Protein AF-A0A949X4D9-F1 (afdb_monomer_lite)

Foldseek 3Di:
DPDPVVVVVVVVVVVVVVVVPPPPPDDLVRLLVVLVVLQVVLVVCVVVVVLVSSLVSLVSSCVSDVPPVVSLVSNLVSCVSVVVNVVSVVSPD

Sequence (93 aa):
MLSRKVVGVGIILAAAVLFLALDQSSSPADKSVEAARLNNIGAGYMNQQLFEKALTKFEAAAALDPKLSMAPVNQGIALLNLGRVDVAKSILV

Structure (mmCIF, N/CA/C/O backbone):
data_AF-A0A949X4D9-F1
#
_entry.id   AF-A0A949X4D9-F1
#
loop_
_atom_site.group_PDB
_atom_site.id
_atom_site.type_symbol
_atom_site.label_atom_id
_atom_site.label_alt_id
_atom_site.label_comp_id
_atom_site.label_asym_id
_atom_site.label_entity_id
_atom_site.label_seq_id
_atom_site.pdbx_PDB_ins_code
_atom_site.Cartn_x
_atom_site.Cartn_y
_atom_site.Cartn_z
_atom_site.occupancy
_atom_site.B_iso_or_equiv
_atom_site.auth_seq_id
_atom_site.auth_comp_id
_atom_site.auth_asym_id
_atom_site.auth_atom_id
_atom_site.pdbx_PDB_model_num
ATOM 1 N N . MET A 1 1 ? 20.332 10.483 -61.124 1.00 47.50 1 MET A N 1
ATOM 2 C CA . MET A 1 1 ? 21.223 11.082 -60.102 1.00 47.50 1 MET A CA 1
ATOM 3 C C . MET A 1 1 ? 20.368 11.588 -58.948 1.00 47.50 1 MET A C 1
ATOM 5 O O . MET A 1 1 ? 19.793 12.663 -59.051 1.00 47.50 1 MET A O 1
ATOM 9 N N . LEU A 1 2 ? 20.203 10.792 -57.888 1.00 46.09 2 LEU A N 1
ATOM 10 C CA . LEU A 1 2 ? 19.444 11.210 -56.707 1.00 46.09 2 LEU A CA 1
ATOM 11 C C . LEU A 1 2 ? 20.279 12.241 -55.925 1.00 46.09 2 LEU A C 1
ATOM 13 O O . LEU A 1 2 ? 21.437 11.988 -55.598 1.00 46.09 2 LEU A O 1
ATOM 17 N N . SER A 1 3 ? 19.718 13.429 -55.691 1.00 48.56 3 SER A N 1
ATOM 18 C CA . SER A 1 3 ? 20.388 14.539 -55.004 1.00 48.56 3 SER A CA 1
ATOM 19 C C . SER A 1 3 ? 20.799 14.133 -53.584 1.00 48.56 3 SER A C 1
ATOM 21 O O . SER A 1 3 ? 19.972 13.647 -52.812 1.00 48.56 3 SER A O 1
ATOM 23 N N . ARG A 1 4 ? 22.063 14.393 -53.215 1.00 53.84 4 ARG A N 1
ATOM 24 C CA . ARG A 1 4 ? 22.643 14.154 -51.874 1.00 53.84 4 ARG A CA 1
ATOM 25 C C . ARG A 1 4 ? 21.777 14.689 -50.720 1.00 53.84 4 ARG A C 1
ATOM 27 O O . ARG A 1 4 ? 21.852 14.167 -49.613 1.00 53.84 4 ARG A O 1
ATOM 34 N N . LYS A 1 5 ? 20.922 15.688 -50.981 1.00 46.50 5 LYS A N 1
ATOM 35 C CA . LYS A 1 5 ? 19.984 16.255 -49.999 1.00 46.50 5 LYS A CA 1
ATOM 36 C C . LYS A 1 5 ? 18.835 15.300 -49.637 1.00 46.50 5 LYS A C 1
ATOM 38 O O . LYS A 1 5 ? 18.435 15.264 -48.482 1.00 46.50 5 LYS A O 1
ATOM 43 N N . VAL A 1 6 ? 18.343 14.492 -50.582 1.00 50.78 6 VAL A N 1
ATOM 44 C CA . VAL A 1 6 ? 17.238 13.532 -50.359 1.00 50.78 6 VAL A CA 1
ATOM 45 C C . VAL A 1 6 ? 17.709 12.333 -49.533 1.00 50.78 6 VAL A C 1
ATOM 47 O O . VAL A 1 6 ? 16.996 11.865 -48.650 1.00 50.78 6 VAL A O 1
ATOM 50 N N . VAL A 1 7 ? 18.951 11.895 -49.758 1.00 54.06 7 VAL A N 1
ATOM 51 C CA . VAL A 1 7 ? 19.596 10.832 -48.971 1.00 54.06 7 VAL A CA 1
ATOM 52 C C . VAL A 1 7 ? 19.793 11.274 -47.513 1.00 54.06 7 VAL A C 1
ATOM 54 O O . VAL A 1 7 ? 19.525 10.499 -46.603 1.00 54.06 7 VAL A O 1
ATOM 57 N N . GLY A 1 8 ? 20.172 12.538 -47.278 1.00 49.19 8 GLY A N 1
ATOM 58 C CA . GLY A 1 8 ? 20.338 13.087 -45.926 1.00 49.19 8 GLY A CA 1
ATOM 59 C C . GLY A 1 8 ? 19.038 13.157 -45.114 1.00 49.19 8 GLY A C 1
ATOM 60 O O . GLY A 1 8 ? 19.022 12.756 -43.955 1.00 49.19 8 GLY A O 1
ATOM 61 N N . VAL A 1 9 ? 17.931 13.601 -45.723 1.00 54.75 9 VAL A N 1
ATOM 62 C CA . VAL A 1 9 ? 16.614 13.676 -45.053 1.00 54.75 9 VAL A CA 1
ATOM 63 C C . VAL A 1 9 ? 16.050 12.278 -44.761 1.00 54.75 9 VAL A C 1
ATOM 65 O O . VAL A 1 9 ? 15.498 12.054 -43.686 1.00 54.75 9 VAL A O 1
ATOM 68 N N . GLY A 1 10 ? 16.241 11.317 -45.674 1.00 52.59 10 GLY A N 1
ATOM 69 C CA . GLY A 1 10 ? 15.810 9.928 -45.476 1.00 52.59 10 GLY A CA 1
ATOM 70 C C . GLY A 1 10 ? 16.536 9.216 -44.328 1.00 52.59 10 GLY A C 1
ATOM 71 O O . GLY A 1 10 ? 15.907 8.482 -43.570 1.00 52.59 10 GLY A O 1
ATOM 72 N N . ILE A 1 11 ? 17.836 9.478 -44.147 1.00 57.03 11 ILE A N 1
ATOM 73 C CA . ILE A 1 11 ? 18.634 8.910 -43.046 1.00 57.03 11 ILE A CA 1
ATOM 74 C C . ILE A 1 11 ? 18.210 9.496 -41.689 1.00 57.03 11 ILE A C 1
ATOM 76 O O . ILE A 1 11 ? 18.115 8.761 -40.709 1.00 57.03 11 ILE A O 1
ATOM 80 N N . ILE A 1 12 ? 17.903 10.796 -41.629 1.00 56.50 12 ILE A N 1
ATOM 81 C CA . ILE A 1 12 ? 17.451 11.457 -40.393 1.00 56.50 12 ILE A CA 1
ATOM 82 C C . ILE A 1 12 ? 16.072 10.933 -39.959 1.00 56.50 12 ILE A C 1
ATOM 84 O O . ILE A 1 12 ? 15.863 10.662 -38.779 1.00 56.50 12 ILE A O 1
ATOM 88 N N . LEU A 1 13 ? 15.149 10.728 -40.905 1.00 55.88 13 LEU A N 1
ATOM 89 C CA . LEU A 1 13 ? 13.831 10.151 -40.616 1.00 55.88 13 LEU A CA 1
ATOM 90 C C . LEU A 1 13 ? 13.927 8.691 -40.148 1.00 55.88 13 LEU A C 1
ATOM 92 O O . LEU A 1 13 ? 13.251 8.313 -39.195 1.00 55.88 13 LEU A O 1
ATOM 96 N N . ALA A 1 14 ? 14.803 7.886 -40.756 1.00 55.06 14 ALA A N 1
ATOM 97 C CA . ALA A 1 14 ? 15.036 6.506 -40.329 1.00 55.06 14 ALA A CA 1
ATOM 98 C C . ALA A 1 14 ? 15.652 6.424 -38.919 1.00 55.06 14 ALA A C 1
ATOM 100 O O . ALA A 1 14 ? 15.248 5.580 -38.122 1.00 55.06 14 ALA A O 1
ATOM 101 N N . ALA A 1 15 ? 16.574 7.330 -38.578 1.00 54.84 15 ALA A N 1
ATOM 102 C CA . ALA A 1 15 ? 17.154 7.413 -37.238 1.00 54.84 15 ALA A CA 1
ATOM 103 C C . ALA A 1 15 ? 16.127 7.855 -36.178 1.00 54.84 15 ALA A C 1
ATOM 105 O O . ALA A 1 15 ? 16.124 7.319 -35.072 1.00 54.84 15 ALA A O 1
ATOM 106 N N . ALA A 1 16 ? 15.218 8.776 -36.513 1.00 54.34 16 ALA A N 1
ATOM 107 C CA . ALA A 1 16 ? 14.147 9.206 -35.611 1.00 54.34 16 ALA A CA 1
ATOM 108 C C . ALA A 1 16 ? 13.140 8.078 -35.312 1.00 54.34 16 ALA A C 1
ATOM 110 O O . ALA A 1 16 ? 12.705 7.926 -34.174 1.00 54.34 16 ALA A O 1
ATOM 111 N N . VAL A 1 17 ? 12.821 7.242 -36.306 1.00 55.06 17 VAL A N 1
ATOM 112 C CA . VAL A 1 17 ? 11.972 6.051 -36.122 1.00 55.06 17 VAL A CA 1
ATOM 113 C C . VAL A 1 17 ? 12.701 4.955 -35.333 1.00 55.06 17 VAL A C 1
ATOM 115 O O . VAL A 1 17 ? 12.083 4.285 -34.512 1.00 55.06 17 VAL A O 1
ATOM 118 N N . LEU A 1 18 ? 14.019 4.810 -35.507 1.00 53.09 18 LEU A N 1
ATOM 119 C CA . LEU A 1 18 ? 14.831 3.851 -34.750 1.00 53.09 18 LEU A CA 1
ATOM 120 C C . LEU A 1 18 ? 14.976 4.237 -33.265 1.00 53.09 18 LEU A C 1
ATOM 122 O O . LEU A 1 18 ? 14.995 3.358 -32.410 1.00 53.09 18 LEU A O 1
ATOM 126 N N . PHE A 1 19 ? 14.998 5.536 -32.942 1.00 55.50 19 PHE A N 1
ATOM 127 C CA . PHE A 1 19 ? 14.931 6.025 -31.556 1.00 55.50 19 PHE A CA 1
ATOM 128 C C . PHE A 1 19 ? 13.549 5.830 -30.913 1.00 55.50 19 PHE A C 1
ATOM 130 O O . PHE A 1 19 ? 13.468 5.623 -29.706 1.00 55.50 19 PHE A O 1
ATOM 137 N N . LEU A 1 20 ? 12.471 5.855 -31.705 1.00 56.16 20 LEU A N 1
ATOM 138 C CA . LEU A 1 20 ? 11.105 5.560 -31.245 1.00 56.16 20 LEU A CA 1
ATOM 139 C C . LEU A 1 20 ? 10.838 4.055 -31.064 1.00 56.16 20 LEU A C 1
ATOM 141 O O . LEU A 1 20 ? 9.858 3.689 -30.423 1.00 56.16 20 LEU A O 1
ATOM 145 N N . ALA A 1 21 ? 11.699 3.197 -31.618 1.00 53.88 21 ALA A N 1
ATOM 146 C CA . ALA A 1 21 ? 11.598 1.740 -31.551 1.00 53.88 21 ALA A CA 1
ATOM 147 C C . ALA A 1 21 ? 12.505 1.103 -30.481 1.00 53.88 21 ALA A C 1
ATOM 149 O O . ALA A 1 21 ? 12.527 -0.123 -30.359 1.00 53.88 21 ALA A O 1
ATOM 150 N N . LEU A 1 22 ? 13.245 1.904 -29.699 1.00 55.62 22 LEU A N 1
ATOM 151 C CA . LEU A 1 22 ? 13.833 1.426 -28.449 1.00 55.62 22 LEU A CA 1
ATOM 152 C C . LEU A 1 22 ? 12.685 1.199 -27.473 1.00 55.62 22 LEU A C 1
ATOM 154 O O . LEU A 1 22 ? 12.231 2.114 -26.790 1.00 55.62 22 LEU A O 1
ATOM 158 N N . ASP A 1 23 ? 12.184 -0.026 -27.509 1.00 55.81 23 ASP A N 1
ATOM 159 C CA . ASP A 1 23 ? 11.137 -0.560 -26.662 1.00 55.81 23 ASP A CA 1
ATOM 160 C C . ASP A 1 23 ? 11.348 -0.103 -25.209 1.00 55.81 23 ASP A C 1
ATOM 162 O O . ASP A 1 23 ? 12.231 -0.588 -24.502 1.00 55.81 23 ASP A O 1
ATOM 166 N N . GLN A 1 24 ? 10.553 0.875 -24.757 1.00 57.94 24 GLN A N 1
ATOM 167 C CA . GLN A 1 24 ? 10.493 1.270 -23.348 1.00 57.94 24 GLN A CA 1
ATOM 168 C C . GLN A 1 24 ? 9.705 0.246 -22.516 1.00 57.94 24 GLN A C 1
ATOM 170 O O . GLN A 1 24 ? 9.200 0.574 -21.439 1.00 57.94 24 GLN A O 1
ATOM 175 N N . SER A 1 25 ? 9.568 -1.001 -22.984 1.00 58.38 25 SER A N 1
ATOM 176 C CA . SER A 1 25 ? 9.113 -2.095 -22.144 1.00 58.38 25 SER A CA 1
ATOM 177 C C . SER A 1 25 ? 10.144 -2.319 -21.036 1.00 58.38 25 SER A C 1
ATOM 179 O O . SER A 1 25 ? 11.116 -3.059 -21.192 1.00 58.38 25 SER A O 1
ATOM 181 N N . SER A 1 26 ? 9.951 -1.645 -19.904 1.00 65.62 26 SER A N 1
ATOM 182 C CA . SER A 1 26 ? 10.696 -1.927 -18.684 1.00 65.62 26 SER A CA 1
ATOM 183 C C . SER A 1 26 ? 10.614 -3.422 -18.392 1.00 65.62 26 SER A C 1
ATOM 185 O O . SER A 1 26 ? 9.535 -4.030 -18.473 1.00 65.62 26 SER A O 1
ATOM 187 N N . SER A 1 27 ? 11.765 -4.037 -18.113 1.00 80.00 27 SER A N 1
ATOM 188 C CA . SER A 1 27 ? 11.819 -5.475 -17.883 1.00 80.00 27 SER A CA 1
ATOM 189 C C . SER A 1 27 ? 10.962 -5.836 -16.659 1.00 80.00 27 SER A C 1
ATOM 191 O O . SER A 1 27 ? 10.737 -4.994 -15.782 1.00 80.00 27 SER A O 1
ATOM 193 N N . PRO A 1 28 ? 10.473 -7.082 -16.537 1.00 77.75 28 PRO A N 1
ATOM 194 C CA . PRO A 1 28 ? 9.758 -7.509 -15.334 1.00 77.75 28 PRO A CA 1
ATOM 195 C C . PRO A 1 28 ? 10.543 -7.252 -14.036 1.00 77.75 28 PRO A C 1
ATOM 197 O O . PRO A 1 28 ? 9.941 -6.937 -13.012 1.00 77.75 28 PRO A O 1
ATOM 200 N N . ALA A 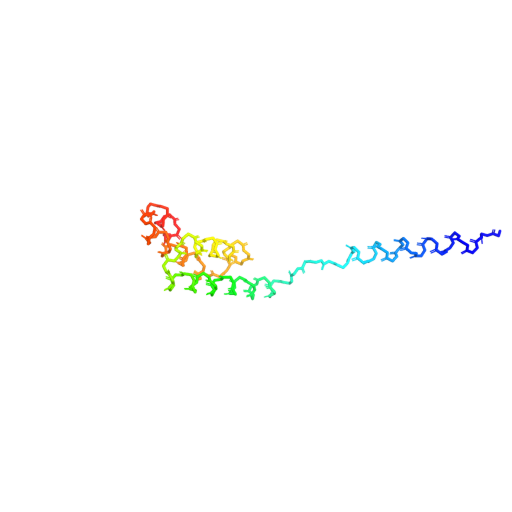1 29 ? 11.878 -7.333 -14.086 1.00 84.44 29 ALA A N 1
ATOM 201 C CA . ALA A 1 29 ? 12.745 -7.001 -12.959 1.00 84.44 29 ALA A CA 1
ATOM 202 C C . ALA A 1 29 ? 12.677 -5.504 -12.608 1.00 84.44 29 ALA A C 1
ATOM 204 O O . ALA A 1 29 ? 12.519 -5.164 -11.437 1.00 84.44 29 ALA A O 1
ATOM 205 N N . ASP A 1 30 ? 12.700 -4.618 -13.608 1.00 86.69 30 ASP A N 1
ATOM 206 C CA . ASP A 1 30 ? 12.592 -3.168 -13.397 1.00 86.69 30 ASP A CA 1
ATOM 207 C C . ASP A 1 30 ? 11.245 -2.786 -12.774 1.00 86.69 30 ASP A C 1
ATOM 209 O O . ASP A 1 30 ? 11.187 -1.965 -11.858 1.00 86.69 30 ASP A O 1
ATOM 213 N N . LYS A 1 31 ? 10.153 -3.421 -13.224 1.00 90.88 31 LYS A N 1
ATOM 214 C CA . LYS A 1 31 ? 8.813 -3.208 -12.652 1.00 90.88 31 LYS A CA 1
ATOM 215 C C . LYS A 1 31 ? 8.740 -3.645 -11.195 1.00 90.88 31 LYS A C 1
ATOM 217 O O . LYS A 1 31 ? 8.178 -2.922 -10.378 1.00 90.88 31 LYS A O 1
ATOM 222 N N . SER A 1 32 ? 9.337 -4.789 -10.860 1.00 94.62 32 SER A N 1
ATOM 223 C CA . SER A 1 32 ? 9.349 -5.294 -9.484 1.00 94.62 32 SER A CA 1
ATOM 224 C C . SER A 1 32 ? 10.159 -4.389 -8.546 1.00 94.62 32 SER A C 1
ATOM 226 O O . SER A 1 32 ? 9.707 -4.060 -7.447 1.00 94.62 32 SER A O 1
ATOM 228 N N . VAL A 1 33 ? 11.318 -3.896 -9.003 1.00 96.44 33 VAL A N 1
ATOM 229 C CA . VAL A 1 33 ? 12.133 -2.929 -8.247 1.00 96.44 33 VAL A CA 1
ATOM 230 C C . VAL A 1 33 ? 11.369 -1.625 -8.018 1.00 96.44 33 VAL A C 1
ATOM 232 O O . VAL A 1 33 ? 11.329 -1.116 -6.895 1.00 96.44 33 VAL A O 1
ATOM 235 N N . GLU A 1 34 ? 10.728 -1.089 -9.054 1.00 97.00 34 GLU A N 1
ATOM 236 C CA . GLU A 1 34 ? 9.956 0.147 -8.937 1.00 97.00 34 GLU A CA 1
ATOM 237 C C . GLU A 1 34 ? 8.712 -0.029 -8.049 1.00 97.00 34 GLU A C 1
ATOM 239 O O . GLU A 1 34 ? 8.403 0.850 -7.240 1.00 97.00 34 GLU A O 1
ATOM 244 N N . ALA A 1 35 ? 8.041 -1.182 -8.105 1.00 97.94 35 ALA A N 1
ATOM 245 C CA . ALA A 1 35 ? 6.925 -1.498 -7.217 1.00 97.94 35 ALA A CA 1
ATOM 246 C C . ALA A 1 35 ? 7.374 -1.545 -5.748 1.00 97.94 35 ALA A C 1
ATOM 248 O O . ALA A 1 35 ? 6.739 -0.936 -4.883 1.00 97.94 35 ALA A O 1
ATOM 249 N N . ALA A 1 36 ? 8.513 -2.183 -5.460 1.00 98.19 36 ALA A N 1
ATOM 250 C CA . ALA A 1 36 ? 9.097 -2.197 -4.120 1.00 98.19 36 ALA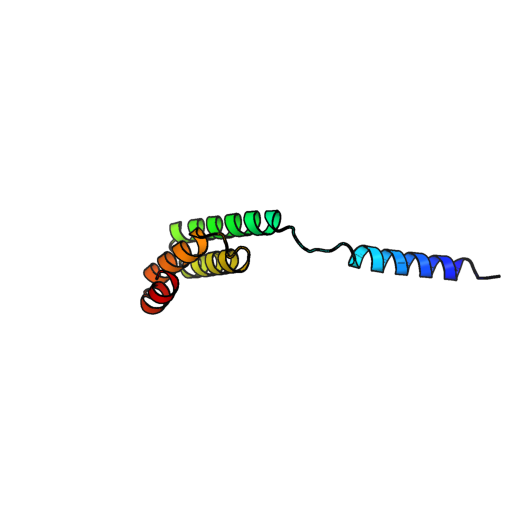 A CA 1
ATOM 251 C C . ALA A 1 36 ? 9.458 -0.781 -3.637 1.00 98.19 36 ALA A C 1
ATOM 253 O O . ALA A 1 36 ? 9.196 -0.421 -2.485 1.00 98.19 36 ALA A O 1
ATOM 254 N N . ARG A 1 37 ? 9.999 0.063 -4.524 1.00 98.56 37 ARG A N 1
ATOM 255 C CA . ARG A 1 37 ? 10.302 1.469 -4.222 1.00 98.56 37 ARG A CA 1
ATOM 256 C C . ARG A 1 37 ? 9.037 2.263 -3.882 1.00 98.56 37 ARG A C 1
ATOM 258 O O . ARG A 1 37 ? 9.022 2.977 -2.878 1.00 98.56 37 ARG A O 1
ATOM 265 N N . LEU A 1 38 ? 7.975 2.130 -4.679 1.00 98.81 38 LEU A N 1
ATOM 266 C CA . LEU A 1 38 ? 6.677 2.762 -4.420 1.00 98.81 38 LEU A CA 1
ATOM 267 C C . LEU A 1 38 ? 6.092 2.305 -3.080 1.00 98.81 38 LEU A C 1
ATOM 269 O O . LEU A 1 38 ? 5.659 3.146 -2.290 1.00 98.81 38 LEU A O 1
ATOM 273 N N . ASN A 1 39 ? 6.162 1.006 -2.783 1.00 98.81 39 ASN A N 1
ATOM 274 C CA . ASN A 1 39 ? 5.737 0.456 -1.500 1.00 98.81 39 ASN A CA 1
ATOM 275 C C . ASN A 1 39 ? 6.508 1.084 -0.323 1.00 98.81 39 ASN A C 1
ATOM 277 O O . ASN A 1 39 ? 5.908 1.504 0.663 1.00 98.81 39 ASN A O 1
ATOM 281 N N . ASN A 1 40 ? 7.826 1.247 -0.439 1.00 98.81 40 ASN A N 1
ATOM 282 C CA . ASN A 1 40 ? 8.632 1.876 0.613 1.00 98.81 40 ASN A CA 1
ATOM 283 C C . ASN A 1 40 ? 8.295 3.364 0.813 1.00 98.81 40 ASN A C 1
ATOM 285 O O . ASN A 1 40 ? 8.257 3.842 1.947 1.00 98.81 40 ASN A O 1
ATOM 289 N N . ILE A 1 41 ? 7.989 4.099 -0.260 1.00 98.88 41 ILE A N 1
ATOM 290 C CA . ILE A 1 41 ? 7.500 5.484 -0.151 1.00 98.88 41 ILE A CA 1
ATOM 291 C C . ILE A 1 41 ? 6.144 5.522 0.554 1.00 98.88 41 ILE A C 1
ATOM 293 O O . ILE A 1 41 ? 5.929 6.379 1.410 1.00 98.88 41 ILE A O 1
ATOM 297 N N . GLY A 1 42 ? 5.247 4.588 0.227 1.00 98.88 42 GLY A N 1
ATOM 298 C CA . GLY A 1 42 ? 3.971 4.439 0.921 1.00 98.88 42 GLY A CA 1
ATOM 299 C C . GLY A 1 42 ? 4.164 4.239 2.425 1.00 98.88 42 GLY A C 1
ATOM 300 O O . GLY A 1 42 ? 3.556 4.955 3.217 1.00 98.88 42 GLY A O 1
ATOM 301 N N . ALA A 1 43 ? 5.087 3.363 2.832 1.00 98.88 43 ALA A N 1
ATOM 302 C CA . ALA A 1 43 ? 5.441 3.170 4.240 1.00 98.88 43 ALA A CA 1
ATOM 303 C C . ALA A 1 43 ? 5.995 4.456 4.888 1.00 98.88 43 ALA A C 1
ATOM 305 O O . ALA A 1 43 ? 5.629 4.802 6.010 1.00 98.88 43 ALA A O 1
ATOM 306 N N . GLY A 1 44 ? 6.806 5.226 4.158 1.00 98.88 44 GLY A N 1
ATOM 307 C CA . GLY A 1 44 ? 7.262 6.546 4.602 1.00 98.88 44 GLY A CA 1
ATOM 308 C C . GLY A 1 44 ? 6.120 7.546 4.829 1.00 98.88 44 GLY A C 1
ATOM 309 O O . GLY A 1 44 ? 6.179 8.343 5.766 1.00 98.88 44 GLY A O 1
ATOM 310 N N . TYR A 1 45 ? 5.062 7.498 4.015 1.00 98.94 45 TYR A N 1
ATOM 311 C CA . TYR A 1 45 ? 3.852 8.293 4.243 1.00 98.94 45 TYR A CA 1
ATOM 312 C C . TYR A 1 45 ? 3.011 7.772 5.414 1.00 98.94 45 TYR A C 1
ATOM 314 O O . TYR A 1 45 ? 2.483 8.593 6.162 1.00 98.94 45 TYR A O 1
ATOM 322 N N . MET A 1 46 ? 2.939 6.453 5.633 1.00 98.81 46 MET A N 1
ATOM 323 C CA . MET A 1 46 ? 2.288 5.873 6.819 1.00 98.81 46 MET A CA 1
ATOM 324 C C . MET A 1 46 ? 2.924 6.385 8.115 1.00 98.81 46 MET A C 1
ATOM 326 O O . MET A 1 46 ? 2.205 6.793 9.023 1.00 98.81 46 MET A O 1
ATOM 330 N N . ASN A 1 47 ? 4.258 6.450 8.175 1.00 98.81 47 ASN A N 1
ATOM 331 C CA . ASN A 1 47 ? 4.986 6.981 9.336 1.00 98.81 47 ASN A CA 1
ATOM 332 C C . ASN A 1 47 ? 4.666 8.457 9.624 1.00 98.81 47 ASN A C 1
ATOM 334 O O . ASN A 1 47 ? 4.786 8.906 10.759 1.00 98.81 47 ASN A O 1
ATOM 338 N N . GLN A 1 48 ? 4.253 9.209 8.603 1.00 98.81 48 GLN A N 1
ATOM 339 C CA . GLN A 1 48 ? 3.825 10.608 8.713 1.00 98.81 48 GLN A CA 1
ATOM 340 C C . GLN A 1 48 ? 2.309 10.752 8.905 1.00 98.81 48 GLN A C 1
ATOM 342 O O . GLN A 1 48 ? 1.800 11.868 8.870 1.00 98.81 48 GLN A O 1
ATOM 347 N N . GLN A 1 49 ? 1.580 9.640 9.050 1.00 98.56 49 GLN A N 1
ATOM 348 C CA . GLN A 1 49 ? 0.115 9.595 9.113 1.00 98.56 49 GLN A CA 1
ATOM 349 C C . GLN A 1 49 ? -0.583 10.209 7.884 1.00 98.56 49 GLN A C 1
ATOM 351 O O . GLN A 1 49 ? -1.746 10.599 7.932 1.00 98.56 49 GLN A O 1
ATOM 356 N N . LEU A 1 50 ? 0.116 10.271 6.745 1.00 98.88 50 LEU A N 1
ATOM 357 C CA . LEU A 1 50 ? -0.410 10.761 5.469 1.00 98.88 50 LEU A CA 1
ATOM 358 C C . LEU A 1 50 ? -1.044 9.601 4.694 1.00 98.88 50 LEU A C 1
ATOM 360 O O . LEU A 1 50 ? -0.551 9.190 3.638 1.00 98.88 50 LEU A O 1
ATOM 364 N N . PHE A 1 51 ? -2.115 9.041 5.250 1.00 98.75 51 PHE A N 1
ATOM 365 C CA . PHE A 1 51 ? -2.657 7.746 4.841 1.00 98.75 51 PHE A CA 1
ATOM 366 C C . PHE A 1 51 ? -3.191 7.718 3.401 1.00 98.75 51 PHE A C 1
ATOM 368 O O . PHE A 1 51 ? -2.970 6.734 2.701 1.00 98.75 51 PHE A O 1
ATOM 375 N N . GLU A 1 52 ? -3.806 8.791 2.897 1.00 98.81 52 GLU A N 1
ATOM 376 C CA . GLU A 1 52 ? -4.250 8.866 1.498 1.00 98.81 52 GLU A CA 1
ATOM 377 C C . GLU A 1 52 ? -3.070 8.811 0.528 1.00 98.81 52 GLU A C 1
ATOM 379 O O . GLU A 1 52 ? -3.112 8.091 -0.469 1.00 98.81 52 GLU A O 1
ATOM 384 N N . LYS A 1 53 ? -1.981 9.531 0.833 1.00 98.81 53 LYS A N 1
ATOM 385 C CA . LYS A 1 53 ? -0.768 9.494 0.004 1.00 98.81 53 LYS A CA 1
ATOM 386 C C . LYS A 1 53 ? -0.128 8.113 0.046 1.00 98.81 53 LYS A C 1
ATOM 388 O O . LYS A 1 53 ? 0.356 7.646 -0.983 1.00 98.81 53 LYS A O 1
ATOM 393 N N . ALA 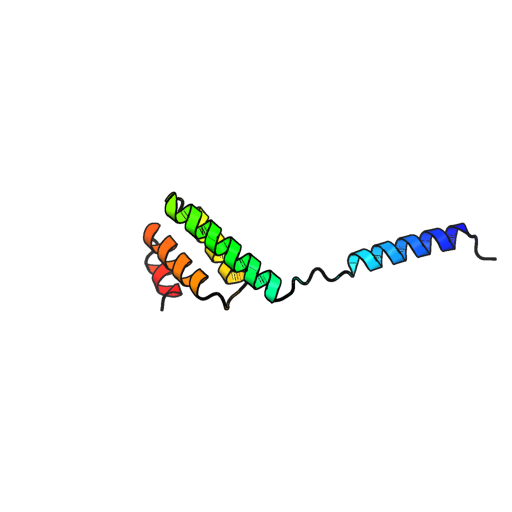A 1 54 ? -0.127 7.470 1.214 1.00 98.94 54 ALA A N 1
ATOM 394 C CA . ALA A 1 54 ? 0.357 6.106 1.359 1.00 98.94 54 ALA A CA 1
ATOM 395 C C . ALA A 1 54 ? -0.458 5.135 0.493 1.00 98.94 54 ALA A C 1
ATOM 397 O O . ALA A 1 54 ? 0.124 4.415 -0.317 1.00 98.94 54 ALA A O 1
ATOM 398 N N . LEU A 1 55 ? -1.791 5.197 0.589 1.00 98.88 55 LEU A N 1
ATOM 399 C CA . LEU A 1 55 ? -2.711 4.371 -0.189 1.00 98.88 55 LEU A CA 1
ATOM 400 C C . LEU A 1 55 ? -2.445 4.490 -1.695 1.00 98.88 55 LEU A C 1
ATOM 402 O O . LEU A 1 55 ? -2.239 3.471 -2.348 1.00 98.88 55 LEU A O 1
ATOM 406 N N . THR A 1 56 ? -2.318 5.712 -2.223 1.00 98.81 56 THR A N 1
ATOM 407 C CA . THR A 1 56 ? -1.998 5.937 -3.645 1.00 98.81 56 THR A CA 1
ATOM 408 C C . THR A 1 56 ? -0.681 5.277 -4.067 1.00 98.81 56 THR A C 1
ATOM 410 O O . THR A 1 56 ? -0.551 4.794 -5.192 1.00 98.81 56 THR A O 1
ATOM 413 N N . LYS A 1 57 ? 0.333 5.246 -3.193 1.00 98.88 57 LYS A N 1
ATOM 414 C CA . LYS A 1 57 ? 1.617 4.597 -3.507 1.00 98.88 57 LYS A CA 1
ATOM 415 C C . LYS A 1 57 ? 1.526 3.080 -3.462 1.00 98.88 57 LYS A C 1
ATOM 417 O O . LYS A 1 57 ? 2.116 2.430 -4.321 1.00 98.88 57 LYS A O 1
ATOM 422 N N . PHE A 1 58 ? 0.770 2.526 -2.522 1.00 98.81 58 PHE A N 1
ATOM 423 C CA . PHE A 1 58 ? 0.530 1.088 -2.469 1.00 98.81 58 PHE A CA 1
ATOM 424 C C . PHE A 1 58 ? -0.323 0.603 -3.653 1.00 98.81 58 PHE A C 1
ATOM 426 O O . PHE A 1 58 ? -0.012 -0.435 -4.225 1.00 98.81 58 PHE A O 1
ATOM 433 N N . GLU A 1 59 ? -1.319 1.382 -4.091 1.00 98.50 59 GLU A N 1
ATOM 434 C CA . GLU A 1 59 ? -2.090 1.134 -5.324 1.00 98.50 59 GLU A CA 1
ATOM 435 C C . GLU A 1 59 ? -1.205 1.106 -6.565 1.00 98.50 59 GLU A C 1
ATOM 437 O O . GLU A 1 59 ? -1.277 0.165 -7.355 1.00 98.50 59 GLU A O 1
ATOM 442 N N . ALA A 1 60 ? -0.317 2.089 -6.707 1.00 98.38 60 ALA A N 1
ATOM 443 C CA . ALA A 1 60 ? 0.633 2.108 -7.811 1.00 98.38 60 ALA A CA 1
ATOM 444 C C . ALA A 1 60 ? 1.599 0.908 -7.763 1.00 98.38 60 ALA A C 1
ATOM 446 O O . ALA A 1 60 ? 1.885 0.319 -8.803 1.00 98.38 60 ALA A O 1
ATOM 447 N N . ALA A 1 61 ? 2.072 0.517 -6.574 1.00 98.50 61 ALA A N 1
ATOM 448 C CA . ALA A 1 61 ? 2.932 -0.654 -6.406 1.00 98.50 61 ALA A CA 1
ATOM 449 C C . ALA A 1 61 ? 2.216 -1.956 -6.805 1.00 98.50 61 ALA A C 1
ATOM 451 O O . ALA A 1 61 ? 2.765 -2.736 -7.580 1.00 98.50 61 ALA A O 1
ATOM 452 N N . ALA A 1 62 ? 0.981 -2.159 -6.333 1.00 97.06 62 ALA A N 1
ATOM 453 C CA . ALA A 1 62 ? 0.175 -3.339 -6.644 1.00 97.06 62 ALA A CA 1
ATOM 454 C C . ALA A 1 62 ? -0.175 -3.431 -8.139 1.00 97.06 62 ALA A C 1
ATOM 456 O O . ALA A 1 62 ? -0.175 -4.519 -8.711 1.00 97.06 62 ALA A O 1
ATOM 457 N N . ALA A 1 63 ? -0.439 -2.293 -8.788 1.00 96.50 63 ALA A N 1
ATOM 458 C CA . ALA A 1 63 ? -0.693 -2.243 -10.226 1.00 96.50 63 ALA A CA 1
ATOM 459 C C . ALA A 1 63 ? 0.561 -2.556 -11.058 1.00 96.50 63 ALA A C 1
ATOM 461 O O . ALA A 1 63 ? 0.460 -3.145 -12.135 1.00 96.50 63 ALA A O 1
ATOM 462 N N . LEU A 1 64 ? 1.739 -2.148 -10.577 1.00 96.25 64 LEU A N 1
ATOM 463 C CA . LEU A 1 64 ? 2.994 -2.312 -11.304 1.00 96.25 64 LEU A CA 1
ATOM 464 C C . LEU A 1 64 ? 3.575 -3.723 -11.180 1.00 96.25 64 LEU A C 1
ATOM 466 O O . LEU A 1 64 ? 4.049 -4.274 -12.175 1.00 96.25 64 LEU A O 1
ATOM 470 N N . ASP A 1 65 ? 3.515 -4.304 -9.982 1.00 96.44 65 ASP A N 1
ATOM 471 C CA . ASP A 1 65 ? 3.883 -5.695 -9.730 1.00 96.44 65 ASP A CA 1
ATOM 472 C C . ASP A 1 65 ? 2.802 -6.399 -8.896 1.00 96.44 65 ASP A C 1
ATOM 474 O O . ASP A 1 65 ? 2.866 -6.410 -7.662 1.00 96.44 65 ASP A O 1
ATOM 478 N N . PRO A 1 66 ? 1.830 -7.056 -9.554 1.00 94.38 66 PRO A N 1
ATOM 479 C CA . PRO A 1 66 ? 0.796 -7.826 -8.869 1.00 94.38 66 PRO A CA 1
ATOM 480 C C . PRO A 1 66 ? 1.329 -8.998 -8.029 1.00 94.38 66 PRO A C 1
ATOM 482 O O . PRO A 1 66 ? 0.576 -9.573 -7.248 1.00 94.38 66 PRO A O 1
ATOM 485 N N . LYS A 1 67 ? 2.606 -9.389 -8.183 1.00 95.81 67 LYS A N 1
ATOM 486 C CA . LYS A 1 67 ? 3.235 -10.448 -7.378 1.00 95.81 67 LYS A CA 1
ATOM 487 C C . LYS A 1 67 ? 3.827 -9.921 -6.070 1.00 95.81 67 LYS A C 1
ATOM 489 O O . LYS A 1 67 ? 4.217 -10.724 -5.222 1.00 95.81 67 LYS A O 1
ATOM 494 N N . LEU A 1 68 ? 3.899 -8.602 -5.881 1.00 96.62 68 LEU A N 1
ATOM 495 C CA . LEU A 1 68 ? 4.377 -7.994 -4.645 1.00 96.62 68 LEU A CA 1
ATOM 496 C C . LEU A 1 68 ? 3.287 -8.059 -3.565 1.00 96.62 68 LEU A C 1
ATOM 498 O O . LEU A 1 68 ? 2.579 -7.084 -3.319 1.00 96.62 68 LEU A O 1
ATOM 502 N N . SER A 1 69 ? 3.185 -9.191 -2.867 1.00 95.00 69 SER A N 1
ATOM 503 C CA . SER A 1 69 ? 2.141 -9.443 -1.855 1.00 95.00 69 SER A CA 1
ATOM 504 C C . SER A 1 69 ? 2.091 -8.414 -0.718 1.00 95.00 69 SER A C 1
ATOM 506 O O . SER A 1 69 ? 1.060 -8.254 -0.071 1.00 95.00 69 SER A O 1
ATOM 508 N N . MET A 1 70 ? 3.187 -7.689 -0.473 1.00 97.12 70 MET A N 1
ATOM 509 C CA . MET A 1 70 ? 3.231 -6.625 0.535 1.00 97.12 70 MET A CA 1
ATOM 510 C C . MET A 1 70 ? 2.394 -5.397 0.156 1.00 97.12 70 MET A C 1
ATOM 512 O O . MET A 1 70 ? 1.891 -4.719 1.051 1.00 97.12 70 MET A O 1
ATOM 516 N N . ALA A 1 71 ? 2.229 -5.101 -1.138 1.00 97.94 71 ALA A N 1
ATOM 517 C CA . ALA A 1 71 ? 1.481 -3.930 -1.586 1.00 97.94 71 ALA A CA 1
ATOM 5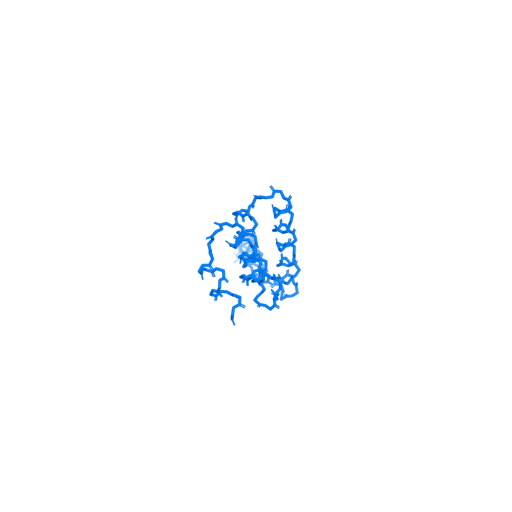18 C C . ALA A 1 71 ? -0.001 -3.975 -1.151 1.00 97.94 71 ALA A C 1
ATOM 520 O O . ALA A 1 71 ? -0.415 -3.042 -0.461 1.00 97.94 71 ALA A O 1
ATOM 521 N N . PRO A 1 72 ? -0.790 -5.036 -1.430 1.00 97.31 72 PRO A N 1
ATOM 522 C CA . PRO A 1 72 ? -2.186 -5.107 -0.986 1.00 97.31 72 PRO A CA 1
ATOM 523 C C . PRO A 1 72 ? -2.353 -5.162 0.536 1.00 97.31 72 PRO A C 1
ATOM 525 O O . PRO A 1 72 ? -3.276 -4.550 1.073 1.00 97.31 72 PRO A O 1
ATOM 528 N N . VAL A 1 73 ? -1.427 -5.797 1.261 1.00 97.88 73 VAL A N 1
ATOM 529 C CA . VAL A 1 73 ? -1.427 -5.763 2.735 1.00 97.88 73 VAL A CA 1
ATOM 530 C C . VAL A 1 73 ? -1.293 -4.325 3.238 1.00 97.88 73 VAL A C 1
ATOM 532 O O . VAL A 1 73 ? -2.071 -3.873 4.081 1.00 97.88 73 VAL A O 1
ATOM 535 N N . ASN A 1 74 ? -0.351 -3.572 2.674 1.00 98.62 74 ASN A N 1
ATOM 536 C CA . ASN A 1 74 ? -0.137 -2.180 3.040 1.00 98.62 74 ASN A CA 1
ATOM 537 C C . ASN A 1 74 ? -1.290 -1.260 2.597 1.00 98.62 74 ASN A C 1
ATOM 539 O O . ASN A 1 74 ? -1.635 -0.337 3.338 1.00 98.62 74 ASN A O 1
ATOM 543 N N . GLN A 1 75 ? -1.943 -1.532 1.455 1.00 98.44 75 GLN A N 1
ATOM 544 C CA . GLN A 1 75 ? -3.202 -0.870 1.073 1.00 98.44 75 GLN A CA 1
ATOM 545 C C . GLN A 1 75 ? -4.276 -1.087 2.139 1.00 98.44 75 GLN A C 1
ATOM 547 O O . GLN A 1 75 ? -4.887 -0.123 2.593 1.00 98.44 75 GLN A O 1
ATOM 552 N N . GLY A 1 76 ? -4.482 -2.337 2.565 1.00 98.31 76 GLY A N 1
ATOM 553 C CA . GLY A 1 76 ? -5.452 -2.682 3.599 1.00 98.31 76 GLY A CA 1
ATOM 554 C C . GLY A 1 76 ? -5.184 -1.937 4.906 1.00 98.31 76 GLY A C 1
ATOM 555 O O . GLY A 1 76 ? -6.090 -1.318 5.458 1.00 98.31 76 GLY A O 1
ATOM 556 N N . ILE A 1 77 ? -3.930 -1.897 5.361 1.00 98.50 77 ILE A N 1
ATOM 557 C CA . ILE A 1 77 ? -3.541 -1.147 6.566 1.00 98.50 77 ILE A CA 1
ATOM 558 C C . ILE A 1 77 ? -3.800 0.359 6.397 1.00 98.50 77 ILE A C 1
ATOM 560 O O . ILE A 1 77 ? -4.339 0.990 7.310 1.00 98.50 77 ILE A O 1
ATOM 564 N N . ALA A 1 78 ? -3.461 0.949 5.247 1.00 98.81 78 ALA A N 1
ATOM 565 C CA . ALA A 1 78 ? -3.752 2.357 4.970 1.00 98.81 78 ALA A CA 1
ATOM 566 C C . ALA A 1 78 ? -5.266 2.636 4.983 1.00 98.81 78 ALA A C 1
ATOM 568 O O . ALA A 1 78 ? -5.712 3.589 5.617 1.00 98.81 78 ALA A O 1
ATOM 569 N N . LEU A 1 79 ? -6.071 1.770 4.360 1.00 98.81 79 LEU A N 1
ATOM 570 C CA . LEU A 1 79 ? -7.533 1.868 4.346 1.00 98.81 79 LEU A CA 1
ATOM 571 C C . LEU A 1 79 ? -8.143 1.753 5.747 1.00 98.81 79 LEU A C 1
ATOM 573 O O . LEU A 1 79 ? -9.071 2.495 6.063 1.00 98.81 79 LEU A O 1
ATOM 577 N N . LEU A 1 80 ? -7.608 0.878 6.604 1.00 98.56 80 LEU A N 1
ATOM 578 C CA . LEU A 1 80 ? -8.032 0.775 8.002 1.00 98.56 80 LEU A CA 1
ATOM 579 C C . LEU A 1 80 ? -7.745 2.068 8.777 1.00 98.56 80 LEU A C 1
ATOM 581 O O . LEU A 1 80 ? -8.622 2.544 9.494 1.00 98.56 80 LEU A O 1
ATOM 585 N N . ASN A 1 81 ? -6.569 2.678 8.588 1.00 98.56 81 ASN A N 1
ATOM 586 C CA . ASN A 1 81 ? -6.236 3.972 9.202 1.00 98.56 81 ASN A CA 1
ATOM 587 C C . ASN A 1 81 ? -7.125 5.118 8.685 1.00 98.56 81 ASN A C 1
ATOM 589 O O . ASN A 1 81 ? -7.406 6.061 9.416 1.00 98.56 81 ASN A O 1
ATOM 593 N N . LEU A 1 82 ? -7.618 5.009 7.449 1.00 98.69 82 LEU A N 1
ATOM 594 C CA . LEU A 1 82 ? -8.598 5.926 6.856 1.00 98.69 82 LEU A CA 1
ATOM 595 C C . LEU A 1 82 ? -10.049 5.656 7.291 1.00 98.69 82 LEU A C 1
ATOM 597 O O . LEU A 1 82 ? -10.958 6.341 6.825 1.00 98.69 82 LEU A O 1
ATOM 601 N N . GLY A 1 83 ? -10.300 4.628 8.109 1.00 98.38 83 GLY A N 1
ATOM 602 C CA . GLY A 1 83 ? -11.650 4.206 8.498 1.00 98.38 83 GLY A CA 1
ATOM 603 C C . GLY A 1 83 ? -12.456 3.536 7.376 1.00 98.38 83 GLY A C 1
ATOM 604 O O . GLY A 1 83 ? -13.644 3.268 7.540 1.00 98.38 83 GLY A O 1
ATOM 605 N N . ARG A 1 84 ? -11.831 3.217 6.236 1.00 98.56 84 ARG A N 1
ATOM 606 C CA . ARG A 1 84 ? -12.464 2.581 5.066 1.00 98.56 84 ARG A CA 1
ATOM 607 C C . ARG A 1 84 ? -12.466 1.057 5.209 1.00 98.56 84 ARG A C 1
ATOM 609 O O . ARG A 1 84 ? -11.908 0.333 4.385 1.00 98.56 84 ARG A O 1
ATOM 616 N N . VAL A 1 85 ? -13.073 0.579 6.294 1.00 97.56 85 VAL A N 1
ATOM 617 C CA . VAL A 1 85 ? -12.977 -0.815 6.759 1.00 97.56 85 VAL A CA 1
ATOM 618 C C . VAL A 1 85 ? -13.539 -1.820 5.752 1.00 97.56 85 VAL A C 1
ATOM 620 O O . VAL A 1 85 ? -12.929 -2.866 5.546 1.00 97.56 85 VAL A O 1
ATOM 623 N N . ASP A 1 86 ? -14.660 -1.514 5.098 1.00 97.38 86 ASP A N 1
ATOM 624 C CA . ASP A 1 86 ? -15.285 -2.448 4.149 1.00 97.38 86 ASP A CA 1
ATOM 625 C C . ASP A 1 86 ? -14.413 -2.673 2.908 1.00 97.38 86 ASP A C 1
ATOM 627 O O . ASP A 1 86 ? -14.225 -3.808 2.470 1.00 97.38 86 ASP A O 1
ATOM 631 N N . VAL A 1 87 ? -13.791 -1.603 2.401 1.00 97.31 87 VAL A N 1
ATOM 632 C CA . VAL A 1 87 ? -12.840 -1.688 1.285 1.00 97.31 87 VAL A CA 1
ATOM 633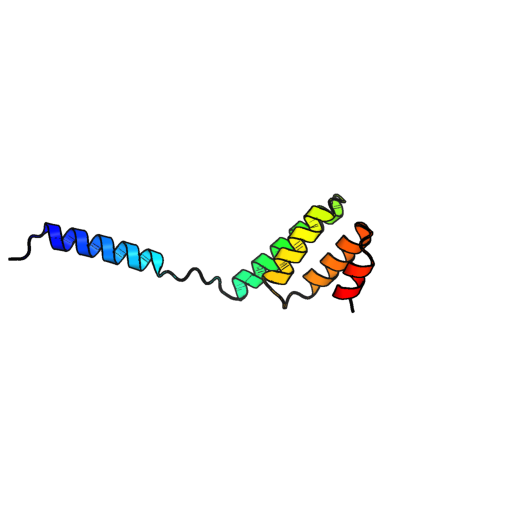 C C . VAL A 1 87 ? -11.586 -2.446 1.720 1.00 97.31 87 VAL A C 1
ATOM 635 O O . VAL A 1 87 ? -11.138 -3.336 1.002 1.00 97.31 87 VAL A O 1
ATOM 638 N N . ALA A 1 88 ? -11.054 -2.163 2.915 1.00 97.44 88 ALA A N 1
ATOM 639 C CA . ALA A 1 88 ? -9.893 -2.876 3.446 1.00 97.44 88 ALA A CA 1
ATOM 640 C C . ALA A 1 88 ? -10.142 -4.387 3.534 1.00 97.44 88 ALA A C 1
ATOM 642 O O . ALA A 1 88 ? -9.303 -5.170 3.096 1.00 97.44 88 ALA A O 1
ATOM 643 N N . LYS A 1 89 ? -11.312 -4.796 4.047 1.00 95.69 89 LYS A N 1
ATOM 644 C CA . LYS A 1 89 ? -11.703 -6.208 4.100 1.00 95.69 89 LYS A CA 1
ATOM 645 C C . LYS A 1 89 ? -11.678 -6.822 2.710 1.00 95.69 89 LYS A C 1
ATOM 647 O O . LYS A 1 89 ? -11.007 -7.822 2.546 1.00 95.69 89 LYS A O 1
ATOM 652 N N . SER A 1 90 ? -12.299 -6.197 1.709 1.00 95.75 90 SER A N 1
ATOM 653 C CA . SER A 1 90 ? -12.355 -6.756 0.347 1.00 95.75 90 SER A CA 1
ATOM 654 C C . SER A 1 90 ? -10.993 -7.035 -0.309 1.00 95.75 90 SER A C 1
ATOM 656 O O . SER A 1 90 ? -10.941 -7.805 -1.260 1.00 95.75 90 SER A O 1
ATOM 658 N N . ILE A 1 91 ? -9.910 -6.422 0.184 1.00 92.75 91 ILE A N 1
ATOM 659 C CA . ILE A 1 91 ? -8.545 -6.591 -0.338 1.00 92.75 91 ILE A CA 1
ATOM 660 C C . ILE A 1 91 ? -7.721 -7.585 0.506 1.00 92.75 91 ILE A C 1
ATOM 662 O O . ILE A 1 91 ? -6.748 -8.145 0.009 1.00 92.75 91 ILE A O 1
ATOM 666 N N . LEU A 1 92 ? -8.072 -7.790 1.783 1.00 87.75 92 LEU A N 1
ATOM 667 C CA . LEU A 1 92 ? -7.295 -8.591 2.742 1.00 87.75 92 LEU A CA 1
ATOM 668 C C . LEU A 1 92 ? -7.788 -10.040 2.925 1.00 87.75 92 LEU A C 1
ATOM 670 O O . LEU A 1 92 ? -7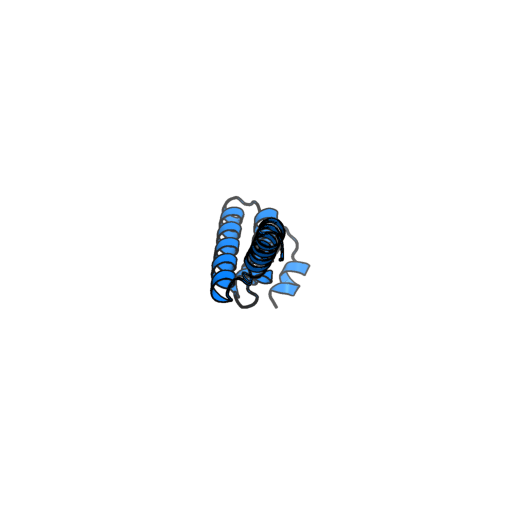.103 -10.808 3.603 1.00 87.75 92 LEU A O 1
ATOM 674 N N . VAL A 1 93 ? -8.957 -10.399 2.382 1.00 73.56 93 VAL A N 1
ATOM 675 C CA . VAL A 1 93 ? -9.489 -11.782 2.334 1.00 73.56 93 VAL A CA 1
ATOM 676 C C . VAL A 1 93 ? -9.226 -12.429 0.986 1.00 73.56 93 VAL A C 1
ATOM 678 O O . VAL A 1 93 ? -8.991 -13.657 0.997 1.00 73.56 93 VAL A O 1
#

Radius of gyration: 22.37 Å; chains: 1; bounding box: 38×28×69 Å

Secondary structure (DSSP, 8-state):
---HHHHHHHHHHHHHHHHHTS-----HHHHHHHHHHHHHHHHHHHHTT-HHHHHHHHHHHHHH-TT-THHHHHHHHHHHHTT-HHHHHHHH-

pLDDT: mean 84.47, std 19.57, range [46.09, 98.94]